Protein AF-A0A538CW95-F1 (afdb_monomer_lite)

Radius of gyration: 15.43 Å; chains: 1; bounding box: 41×28×22 Å

Foldseek 3Di:
DDADDPVLVVVVVVCCVDCVCVPPPPDDDDSGPPDPDDPDDPVDPDD

Secondary structure (DSSP, 8-state):
-----HHHHHHHHHHHHSGGGTT--S-----SSS--S-S----PPP-

Sequence (47 aa):
GRLGQPIDVALFALYLASPASAWVTGKVFEIDGGQEQCSLSLGLPDL

Structure (mmCIF, N/CA/C/O backbone):
data_AF-A0A538CW95-F1
#
_entry.id   AF-A0A538CW95-F1
#
loop_
_atom_site.group_PDB
_atom_site.id
_atom_site.type_symbol
_atom_site.label_atom_id
_atom_site.label_alt_id
_atom_site.label_comp_id
_atom_site.label_asym_id
_atom_site.label_entity_id
_atom_site.label_seq_id
_atom_site.pdbx_PDB_ins_code
_atom_site.Cartn_x
_atom_site.Cartn_y
_atom_site.Cartn_z
_atom_site.occupancy
_atom_site.B_iso_or_equiv
_atom_site.auth_seq_id
_atom_site.auth_comp_id
_atom_site.auth_asym_id
_atom_site.auth_atom_id
_atom_site.pdbx_PDB_model_num
ATOM 1 N N . GLY A 1 1 ? -6.629 20.674 1.262 1.00 75.94 1 GLY A N 1
ATOM 2 C CA . GLY A 1 1 ? -6.332 19.457 0.478 1.00 75.94 1 GLY A CA 1
ATOM 3 C C . GLY A 1 1 ? 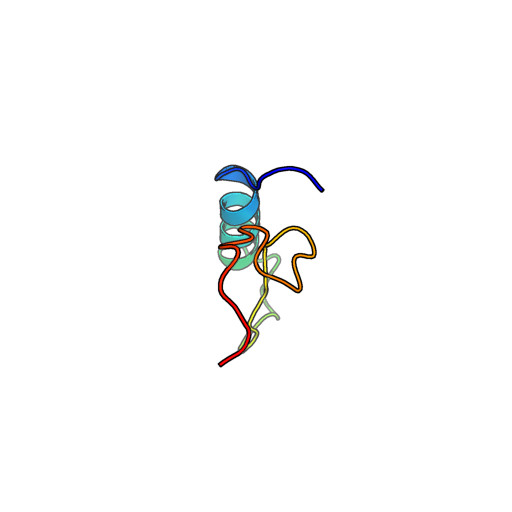-6.671 19.676 -0.985 1.00 75.94 1 GLY A C 1
ATOM 4 O O . GLY A 1 1 ? -7.335 20.658 -1.295 1.00 75.94 1 GLY A O 1
ATOM 5 N N . ARG A 1 2 ? -6.220 18.783 -1.874 1.00 88.88 2 ARG A N 1
ATOM 6 C CA . ARG A 1 2 ? -6.677 18.700 -3.276 1.00 88.88 2 ARG A CA 1
ATOM 7 C C . ARG A 1 2 ? -7.543 17.455 -3.462 1.00 88.88 2 ARG A C 1
ATOM 9 O O . ARG A 1 2 ? -7.450 16.544 -2.646 1.00 88.88 2 ARG A O 1
ATOM 16 N N . LEU A 1 3 ? -8.312 17.385 -4.550 1.00 89.62 3 LEU A N 1
ATOM 17 C CA . LEU A 1 3 ? -8.956 16.127 -4.927 1.00 89.62 3 LEU A CA 1
ATOM 18 C C . LEU A 1 3 ? -7.900 15.065 -5.246 1.00 89.62 3 LEU A C 1
ATOM 20 O O . LEU A 1 3 ? -6.909 15.341 -5.939 1.00 89.62 3 LEU A O 1
ATOM 24 N N . GLY A 1 4 ? -8.140 13.858 -4.738 1.00 92.50 4 GLY A N 1
ATOM 25 C CA . GLY A 1 4 ? -7.367 12.675 -5.086 1.00 92.50 4 GLY A CA 1
ATOM 26 C C . GLY A 1 4 ? -7.407 12.431 -6.591 1.00 92.50 4 GLY A C 1
ATOM 27 O O . GLY A 1 4 ? -8.391 12.729 -7.270 1.00 92.50 4 GLY A O 1
ATOM 28 N N . GLN A 1 5 ? -6.303 11.935 -7.120 1.00 96.81 5 GLN A N 1
ATOM 29 C CA . GLN A 1 5 ? -6.151 11.508 -8.499 1.00 96.81 5 GLN A CA 1
ATOM 30 C C . GLN A 1 5 ? -5.933 9.992 -8.507 1.00 96.81 5 GLN A C 1
ATOM 32 O O . GLN A 1 5 ? -5.385 9.457 -7.543 1.00 96.81 5 GLN A O 1
ATOM 37 N N . PRO A 1 6 ? -6.280 9.279 -9.593 1.00 98.06 6 PRO A N 1
ATOM 38 C CA . PRO A 1 6 ? -6.078 7.830 -9.671 1.00 98.06 6 PRO A CA 1
ATOM 39 C C . PRO A 1 6 ? -4.645 7.388 -9.338 1.00 98.06 6 PRO A C 1
ATOM 41 O O . PRO A 1 6 ? -4.435 6.332 -8.743 1.00 98.06 6 PRO A O 1
ATOM 44 N N . ILE A 1 7 ? -3.659 8.226 -9.672 1.00 98.19 7 ILE A N 1
ATOM 45 C CA . ILE A 1 7 ? -2.247 7.962 -9.393 1.00 98.19 7 ILE A CA 1
ATOM 46 C C . ILE A 1 7 ? -1.929 7.871 -7.892 1.00 98.19 7 ILE A C 1
ATOM 48 O O . ILE A 1 7 ? -1.036 7.118 -7.515 1.00 98.19 7 ILE A O 1
ATOM 52 N N . ASP A 1 8 ? -2.678 8.566 -7.032 1.00 96.44 8 ASP A N 1
ATOM 53 C CA . ASP A 1 8 ? -2.436 8.571 -5.584 1.00 96.44 8 ASP A CA 1
ATOM 54 C C . ASP A 1 8 ? -2.705 7.193 -4.967 1.00 96.44 8 ASP A C 1
ATOM 56 O O . ASP A 1 8 ? -1.936 6.717 -4.135 1.00 96.44 8 ASP A O 1
ATOM 60 N N . VAL A 1 9 ? -3.751 6.507 -5.437 1.00 97.50 9 VAL A N 1
ATOM 61 C CA . VAL A 1 9 ? -4.063 5.128 -5.032 1.00 97.50 9 VAL A CA 1
ATOM 62 C C . VAL A 1 9 ? -3.164 4.130 -5.763 1.00 97.50 9 VAL A C 1
ATOM 64 O O . VAL A 1 9 ? -2.683 3.173 -5.158 1.00 97.50 9 VAL A O 1
ATOM 67 N N . ALA A 1 10 ? -2.893 4.352 -7.055 1.00 98.50 10 ALA A N 1
ATOM 68 C CA . ALA A 1 10 ? -2.096 3.430 -7.865 1.00 98.50 10 ALA A CA 1
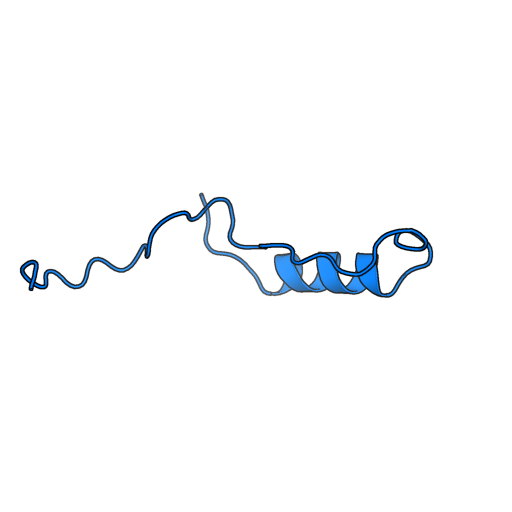ATOM 69 C C . ALA A 1 10 ? -0.657 3.277 -7.349 1.00 98.50 10 ALA A C 1
ATOM 71 O O . ALA A 1 10 ? -0.130 2.165 -7.333 1.00 98.50 10 ALA A O 1
ATOM 72 N N . LEU A 1 11 ? -0.028 4.360 -6.885 1.00 98.19 11 LEU A N 1
ATOM 73 C CA . LEU A 1 11 ? 1.312 4.292 -6.296 1.00 98.19 11 LEU A CA 1
ATOM 74 C C . LEU A 1 11 ? 1.324 3.507 -4.980 1.00 98.19 11 LEU A C 1
ATOM 76 O O . LEU A 1 11 ? 2.264 2.753 -4.729 1.00 98.19 11 LEU A O 1
ATOM 80 N N . PHE A 1 12 ? 0.271 3.626 -4.167 1.00 98.00 12 PHE A N 1
ATOM 81 C CA . PHE A 1 12 ? 0.153 2.833 -2.946 1.00 98.00 12 PHE A CA 1
ATOM 82 C C . PHE A 1 12 ? -0.084 1.346 -3.246 1.00 98.00 12 PHE A C 1
ATOM 84 O O . PHE A 1 12 ? 0.556 0.479 -2.650 1.00 98.00 12 PHE A O 1
ATOM 91 N N . ALA A 1 13 ? -0.922 1.039 -4.239 1.00 98.38 13 ALA A N 1
ATOM 92 C CA . ALA A 1 13 ? -1.096 -0.326 -4.729 1.00 98.38 13 ALA A CA 1
ATOM 93 C C . ALA A 1 13 ? 0.222 -0.910 -5.268 1.00 98.38 13 ALA A C 1
ATOM 95 O O . ALA A 1 13 ? 0.562 -2.051 -4.958 1.00 98.38 13 ALA A O 1
ATOM 96 N N . LEU A 1 14 ? 1.002 -0.119 -6.015 1.00 98.56 14 LEU A N 1
ATOM 97 C CA . LEU A 1 14 ? 2.324 -0.519 -6.498 1.00 98.56 14 LEU A CA 1
ATOM 98 C C . LEU A 1 14 ? 3.292 -0.809 -5.341 1.00 98.56 14 LEU A C 1
ATOM 100 O O . LEU A 1 14 ? 4.005 -1.809 -5.388 1.00 98.56 14 LEU A O 1
ATOM 104 N N . TYR A 1 15 ? 3.297 0.021 -4.292 1.00 98.38 15 TYR A N 1
ATOM 105 C CA . TYR A 1 15 ? 4.082 -0.234 -3.081 1.00 98.38 15 TYR A CA 1
ATOM 106 C C . TYR A 1 15 ? 3.722 -1.589 -2.454 1.00 98.38 15 TYR A C 1
ATOM 108 O O . TYR A 1 15 ? 4.620 -2.410 -2.241 1.00 98.38 15 TYR A O 1
ATOM 116 N N . LEU A 1 16 ? 2.427 -1.855 -2.240 1.00 98.31 16 LEU A N 1
ATOM 117 C CA . LEU A 1 16 ? 1.935 -3.121 -1.678 1.00 98.31 16 LEU A CA 1
ATOM 118 C C . LEU A 1 16 ? 2.209 -4.339 -2.576 1.00 98.31 16 LEU A C 1
ATOM 120 O O . LEU A 1 16 ? 2.396 -5.443 -2.080 1.00 98.31 16 LEU A O 1
ATOM 124 N N . ALA A 1 17 ? 2.262 -4.158 -3.895 1.00 98.38 17 ALA A N 1
ATOM 125 C CA . ALA A 1 17 ? 2.599 -5.230 -4.833 1.00 98.38 17 ALA A CA 1
ATOM 126 C C . ALA A 1 17 ? 4.114 -5.504 -4.928 1.00 98.38 17 ALA A C 1
ATOM 128 O O . ALA A 1 17 ? 4.534 -6.466 -5.572 1.00 98.38 17 ALA A O 1
ATOM 129 N N . SER A 1 18 ? 4.945 -4.654 -4.322 1.00 98.69 18 SER A N 1
ATOM 130 C CA . SER A 1 18 ? 6.403 -4.719 -4.426 1.00 98.69 18 SER A CA 1
ATOM 131 C C . SER A 1 18 ? 7.065 -5.337 -3.183 1.00 98.69 18 SER A C 1
ATOM 133 O O . SER A 1 18 ? 6.478 -5.320 -2.095 1.00 98.69 18 SER A O 1
ATOM 135 N N . PRO A 1 19 ? 8.341 -5.771 -3.278 1.00 98.56 19 PRO A N 1
ATOM 136 C CA . PRO A 1 19 ? 9.119 -6.220 -2.119 1.00 98.56 19 PRO A CA 1
ATOM 137 C C . PRO A 1 19 ? 9.282 -5.165 -1.014 1.00 98.56 19 PRO A C 1
ATOM 139 O O . PRO A 1 19 ? 9.577 -5.518 0.126 1.00 98.56 19 PRO A O 1
ATOM 142 N N . ALA A 1 20 ? 9.074 -3.876 -1.313 1.00 98.56 20 ALA A N 1
ATOM 143 C CA . ALA A 1 20 ? 9.166 -2.801 -0.323 1.00 98.56 20 ALA A CA 1
ATOM 144 C C . ALA A 1 20 ? 8.116 -2.921 0.799 1.00 98.56 20 ALA A C 1
ATOM 146 O O . ALA A 1 20 ? 8.266 -2.308 1.856 1.00 98.56 20 ALA A O 1
ATOM 147 N N . SER A 1 21 ? 7.070 -3.723 0.582 1.00 98.50 21 SER A N 1
ATOM 148 C CA . SER A 1 21 ? 6.006 -3.990 1.549 1.00 98.50 21 SER A CA 1
ATOM 149 C C . SER A 1 21 ? 6.117 -5.362 2.231 1.00 98.50 21 SER A C 1
ATOM 151 O O . SER A 1 21 ? 5.166 -5.797 2.871 1.00 98.50 21 SER A O 1
ATOM 153 N N . ALA A 1 22 ? 7.272 -6.043 2.167 1.00 98.56 22 ALA A N 1
ATOM 154 C CA . ALA A 1 22 ? 7.440 -7.430 2.635 1.00 98.56 22 ALA A CA 1
ATOM 155 C C . ALA A 1 22 ? 7.035 -7.704 4.101 1.00 98.56 22 ALA A C 1
ATOM 157 O O . ALA A 1 22 ? 6.826 -8.856 4.472 1.00 98.56 22 ALA A O 1
ATOM 158 N N . TRP A 1 23 ? 6.922 -6.666 4.934 1.00 98.19 23 TRP A N 1
ATOM 159 C CA . TRP A 1 23 ? 6.490 -6.773 6.331 1.00 98.19 23 TRP A CA 1
ATOM 160 C C . TRP A 1 23 ? 5.150 -6.086 6.635 1.00 98.19 23 TRP A C 1
ATOM 162 O O . TRP A 1 23 ? 4.762 -5.933 7.793 1.00 98.19 23 TRP A O 1
ATOM 172 N N . VAL A 1 24 ? 4.428 -5.651 5.603 1.00 98.12 24 VAL A N 1
ATOM 173 C CA . VAL A 1 24 ? 3.134 -4.981 5.728 1.00 98.12 24 VAL A CA 1
ATOM 174 C C . VAL A 1 24 ? 2.029 -5.987 5.428 1.00 98.12 24 VAL A C 1
ATOM 176 O O . VAL A 1 24 ? 1.818 -6.385 4.289 1.00 98.12 24 VAL A O 1
ATOM 179 N N . THR A 1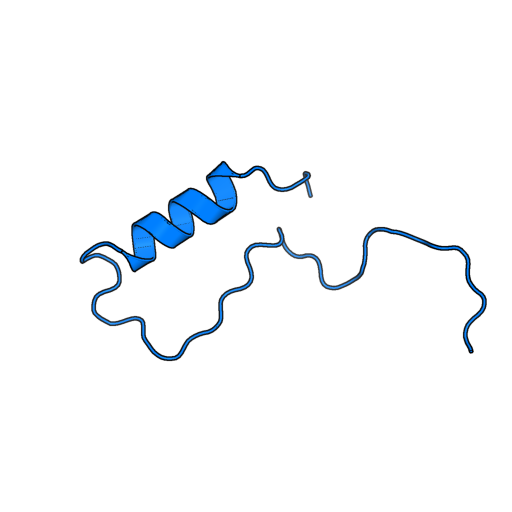 25 ? 1.306 -6.406 6.465 1.00 97.31 25 THR A N 1
ATOM 180 C CA . THR A 1 25 ? 0.183 -7.344 6.343 1.00 97.31 25 THR A CA 1
ATOM 181 C C . THR A 1 25 ? -0.896 -7.056 7.384 1.00 97.31 25 THR A C 1
ATOM 183 O O . THR A 1 25 ? -0.608 -6.517 8.456 1.00 97.31 25 THR A O 1
ATOM 186 N N . GLY A 1 26 ? -2.151 -7.385 7.062 1.00 97.62 26 GLY A N 1
ATOM 187 C CA . GLY A 1 26 ? -3.294 -7.204 7.965 1.00 97.62 26 GLY A CA 1
ATOM 188 C C . GLY A 1 26 ? -3.578 -5.744 8.333 1.00 97.62 26 GLY A C 1
ATOM 189 O O . GLY A 1 26 ? -4.079 -5.473 9.423 1.00 97.62 26 GLY A O 1
ATOM 190 N N . LYS A 1 27 ? -3.210 -4.795 7.464 1.00 97.62 27 LYS A N 1
ATOM 191 C CA . LYS A 1 27 ? -3.411 -3.357 7.669 1.00 97.62 27 LYS A CA 1
ATOM 192 C C . LYS A 1 27 ? -4.429 -2.804 6.682 1.00 97.62 27 LYS A C 1
ATOM 194 O O 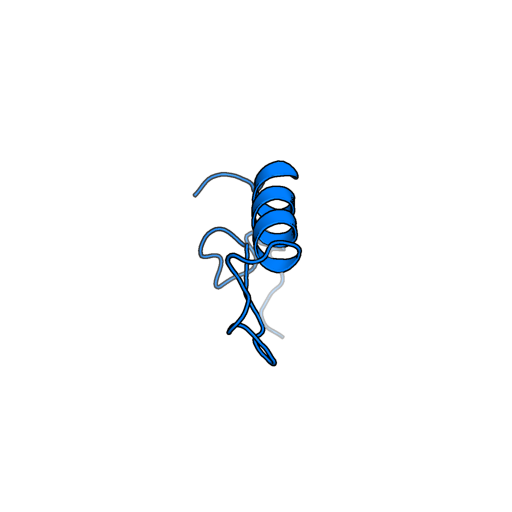. LYS A 1 27 ? -4.456 -3.208 5.523 1.00 97.62 27 LYS A O 1
ATOM 199 N N . VAL A 1 28 ? -5.220 -1.851 7.160 1.00 96.12 28 VAL A N 1
ATOM 200 C CA . VAL A 1 28 ? -6.086 -0.999 6.344 1.00 96.12 28 VAL A CA 1
ATOM 201 C C . VAL A 1 28 ? -5.413 0.365 6.267 1.00 96.12 28 VAL A C 1
ATOM 203 O O . VAL A 1 28 ? -4.980 0.887 7.293 1.00 96.12 28 VAL A O 1
ATOM 206 N N . PHE A 1 29 ? -5.286 0.904 5.058 1.00 96.00 29 PHE A N 1
ATOM 207 C CA . PHE A 1 29 ? -4.689 2.212 4.817 1.00 96.00 29 PHE A CA 1
ATOM 208 C C . PHE A 1 29 ? -5.676 3.088 4.060 1.00 96.00 29 PHE A C 1
ATOM 210 O O . PHE A 1 29 ? -6.195 2.686 3.018 1.00 96.00 29 PHE A O 1
ATOM 217 N N . GLU A 1 30 ? -5.901 4.284 4.583 1.00 94.69 30 GLU A N 1
ATOM 218 C CA . GLU A 1 30 ? -6.753 5.294 3.970 1.00 94.69 30 GLU A CA 1
ATOM 219 C C . GLU A 1 30 ? -5.897 6.209 3.093 1.00 94.69 30 GLU A C 1
ATOM 221 O O . GLU A 1 30 ? -4.894 6.767 3.537 1.00 94.69 30 GLU A O 1
ATOM 226 N N . ILE A 1 31 ? -6.279 6.330 1.820 1.00 95.12 31 ILE A N 1
ATOM 227 C CA . ILE A 1 31 ? -5.613 7.184 0.827 1.00 95.12 31 ILE A CA 1
ATOM 228 C C . ILE A 1 31 ? -6.600 8.274 0.396 1.00 95.12 31 ILE A C 1
ATOM 230 O O . ILE A 1 31 ? -7.041 8.331 -0.750 1.00 95.12 31 ILE A O 1
ATOM 234 N N . ASP A 1 32 ? -7.011 9.105 1.350 1.00 92.12 32 ASP A N 1
ATOM 235 C CA . ASP A 1 32 ? -8.107 10.071 1.189 1.00 92.12 32 ASP A CA 1
ATOM 236 C C . ASP A 1 32 ? -7.656 11.545 1.234 1.00 92.12 32 ASP A C 1
ATOM 238 O O . ASP A 1 32 ? -8.437 12.454 0.951 1.00 92.12 32 ASP A O 1
ATOM 242 N N . GLY A 1 33 ? -6.380 11.797 1.541 1.00 91.00 33 GLY A N 1
ATOM 243 C CA . GLY A 1 33 ? -5.834 13.145 1.685 1.00 91.00 33 GLY A CA 1
ATOM 244 C C . GLY A 1 33 ? -6.144 13.820 3.027 1.00 91.00 33 GLY A C 1
ATOM 245 O O . GLY A 1 33 ? -6.079 15.051 3.090 1.00 91.00 33 GLY A O 1
ATOM 246 N N . GLY A 1 34 ? -6.452 13.041 4.071 1.00 89.75 34 GLY A N 1
ATOM 247 C CA . GLY A 1 34 ? -6.754 13.512 5.427 1.00 89.75 34 GLY A CA 1
ATOM 248 C C . GLY A 1 34 ? -8.214 13.923 5.608 1.00 89.75 34 GLY A C 1
ATOM 249 O O . GLY A 1 34 ? -8.493 14.904 6.297 1.00 89.75 34 GLY A O 1
ATOM 250 N N . GLN A 1 35 ? -9.136 13.244 4.923 1.00 85.19 35 GLN A N 1
ATOM 251 C CA . GLN A 1 35 ? -10.561 13.579 4.946 1.00 85.19 35 GLN A CA 1
ATOM 252 C C . GLN A 1 35 ? -11.272 12.808 6.057 1.00 85.19 35 GLN A C 1
ATOM 254 O O . GLN A 1 35 ? -11.752 11.703 5.856 1.00 85.19 35 GLN A O 1
ATOM 259 N N . GLU A 1 36 ? -11.412 13.428 7.225 1.00 79.56 36 GLU A N 1
ATOM 260 C CA . GLU A 1 36 ? -12.148 12.823 8.346 1.00 79.56 36 GLU A CA 1
ATOM 261 C C . GLU A 1 36 ? -13.678 12.933 8.190 1.00 79.56 36 GLU A C 1
ATOM 263 O O . GLU A 1 36 ? -14.440 12.318 8.936 1.00 79.56 36 GLU A O 1
ATOM 268 N N . GLN A 1 37 ? -14.150 13.744 7.237 1.00 72.31 37 GLN A N 1
ATOM 269 C CA . GLN A 1 37 ? -15.561 14.074 7.031 1.00 72.31 37 GLN A CA 1
ATOM 270 C C . GLN A 1 37 ? -15.905 14.090 5.542 1.00 72.31 37 GLN A C 1
ATOM 272 O O . GLN A 1 37 ? -15.065 14.360 4.682 1.00 72.31 37 GLN A O 1
ATOM 277 N N . CYS A 1 38 ? -17.176 13.833 5.223 1.00 68.50 38 CYS A N 1
ATOM 278 C CA . CYS A 1 38 ? -17.649 13.946 3.852 1.00 68.50 38 CYS A CA 1
ATOM 279 C C . CYS A 1 38 ? -17.558 15.410 3.398 1.00 68.50 38 CYS A C 1
ATOM 281 O O . CYS A 1 38 ? -18.237 16.279 3.938 1.00 68.50 38 CYS A O 1
ATOM 283 N N . SER A 1 39 ? -16.755 15.686 2.368 1.00 65.25 39 SER A N 1
ATOM 284 C CA . SER A 1 39 ? -16.660 17.036 1.795 1.00 65.25 39 SER A CA 1
ATOM 285 C C . SER A 1 39 ? -17.959 17.493 1.115 1.00 65.25 39 SER A C 1
ATOM 287 O O . SER A 1 39 ? -18.082 18.670 0.773 1.00 65.25 39 SER A O 1
ATOM 289 N N . LEU A 1 40 ? -18.909 16.586 0.870 1.00 70.81 40 LEU A N 1
ATOM 290 C CA . LEU A 1 40 ? -20.197 16.916 0.278 1.00 70.81 40 LEU A CA 1
ATOM 291 C C . LEU A 1 40 ? -21.173 17.348 1.379 1.00 70.81 40 LEU A C 1
ATOM 293 O O . LEU A 1 40 ? -21.788 16.512 2.041 1.00 70.81 40 LEU A O 1
ATOM 297 N N . SER A 1 41 ? -21.344 18.658 1.561 1.00 69.25 41 SER A N 1
ATOM 298 C CA . SER A 1 41 ? -22.400 19.190 2.421 1.00 69.25 41 SER A CA 1
ATOM 299 C C . SER A 1 41 ? -23.755 19.072 1.714 1.00 69.25 41 SER A C 1
ATOM 301 O O . SER A 1 41 ? -24.085 19.833 0.808 1.00 69.25 41 SER A O 1
ATOM 303 N N . LEU A 1 42 ? -24.559 18.090 2.127 1.00 74.44 42 LEU A N 1
ATOM 304 C CA . LEU A 1 42 ? -25.893 17.850 1.558 1.00 74.44 42 LEU A CA 1
ATOM 305 C C . LEU A 1 42 ? -26.965 18.831 2.068 1.00 74.44 42 LEU A C 1
ATOM 307 O O . LEU A 1 42 ? -28.076 18.834 1.550 1.00 74.44 42 LEU A O 1
ATOM 311 N N . GLY A 1 43 ? -26.654 19.650 3.080 1.00 69.50 43 GLY A N 1
ATOM 312 C CA . GLY A 1 43 ? -27.605 20.597 3.679 1.00 69.50 43 GLY A CA 1
ATOM 313 C C . GLY A 1 43 ? -28.810 19.927 4.348 1.00 69.50 43 GLY A C 1
ATOM 314 O O . GLY A 1 43 ? -29.846 20.565 4.520 1.00 69.50 43 GLY A O 1
ATOM 315 N N . LEU A 1 44 ? -28.700 18.640 4.687 1.00 76.12 44 LEU A N 1
ATOM 316 C CA . LEU A 1 44 ? -29.761 17.897 5.353 1.00 76.12 44 LEU A CA 1
ATOM 317 C C . LEU A 1 44 ? -29.771 18.271 6.842 1.00 76.12 44 LEU A C 1
ATOM 319 O O . LEU A 1 44 ? -28.698 18.282 7.447 1.00 76.12 44 LEU A O 1
ATOM 323 N N . PRO A 1 45 ? -30.936 18.600 7.429 1.00 75.06 45 PRO A N 1
ATOM 324 C CA . PRO A 1 45 ? -31.036 18.774 8.872 1.00 75.06 45 PRO A CA 1
ATOM 325 C C . PRO A 1 45 ? -30.661 17.468 9.582 1.00 75.06 45 PRO 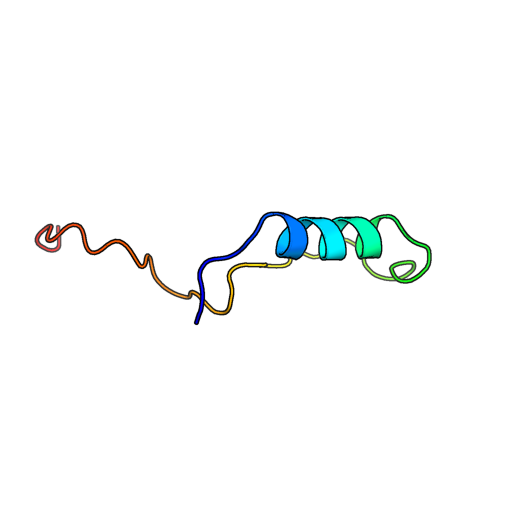A C 1
ATOM 327 O O . PRO A 1 45 ? -30.972 16.385 9.079 1.00 75.06 45 PRO A O 1
ATOM 330 N N . ASP A 1 46 ? -29.996 17.590 10.732 1.00 71.00 46 ASP A N 1
ATOM 331 C CA . ASP A 1 46 ? -29.642 16.455 11.585 1.00 71.00 46 ASP A CA 1
ATOM 332 C C . ASP A 1 46 ? -30.924 15.683 11.9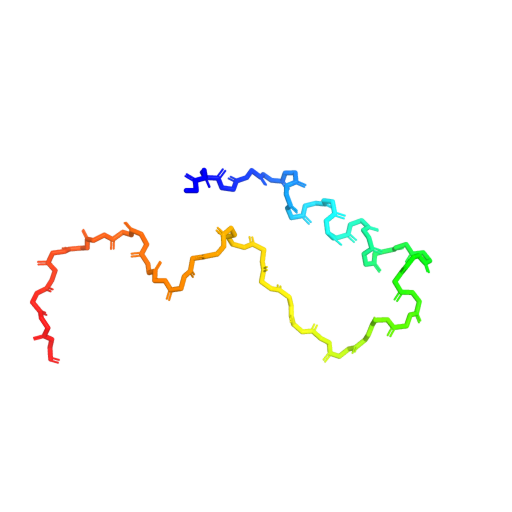54 1.00 71.00 46 ASP A C 1
ATOM 334 O O . ASP A 1 46 ? -31.883 16.275 12.458 1.00 71.00 46 ASP A O 1
ATOM 338 N N . LEU A 1 47 ? -30.964 14.384 11.631 1.00 57.28 47 LEU A N 1
ATOM 339 C CA . LEU A 1 47 ? -32.049 13.460 11.992 1.00 57.28 47 LEU A CA 1
ATOM 340 C C . LEU A 1 47 ? -31.900 12.967 13.433 1.00 57.28 47 LEU A C 1
ATOM 342 O O . LEU A 1 47 ? -30.763 12.602 13.809 1.00 57.28 47 LEU A O 1
#

pLDDT: mean 89.18, std 11.88, range [57.28, 98.69]